Protein AF-A0A7S0IBB3-F1 (afdb_monomer_lite)

Secondary structure (DSSP, 8-state):
-------PPPS--TT-------TT----TTTT-SSHHHHHHHHHHHHHHHHHHHHTT-SSTT------SS-HHHHS----SS--S--

Organism: Micromonas pusilla (NCBI:txid38833)

Sequence (87 aa):
MDADGEEKPRVHSSKSRSVSVARRTSKSKGAGLRDESEKMRAQKLADKAQRKMNKRAKTGEADRVIITKMPKHLFSGKRGNGKTDRR

Radius of gyration: 32.89 Å; chains: 1; bounding box: 56×60×92 Å

pLDDT: mean 80.53, std 17.22, range [42.5, 96.62]

Structure (mmCIF, N/CA/C/O backbone):
data_AF-A0A7S0IBB3-F1
#
_entry.id   AF-A0A7S0IBB3-F1
#
loop_
_atom_site.group_PDB
_atom_site.id
_atom_site.type_symbol
_atom_site.label_atom_id
_atom_site.label_alt_id
_atom_site.label_comp_id
_atom_site.label_asym_id
_atom_site.label_entity_id
_atom_site.label_seq_id
_atom_site.pdbx_PDB_ins_code
_atom_site.Cartn_x
_atom_site.Cartn_y
_atom_site.Cartn_z
_atom_site.occupancy
_atom_site.B_iso_or_equiv
_atom_site.auth_seq_id
_atom_site.auth_comp_id
_atom_site.auth_asym_id
_atom_site.auth_atom_id
_atom_site.pdbx_PDB_model_num
ATOM 1 N N . MET A 1 1 ? 29.323 -49.317 -54.559 1.00 44.66 1 MET A N 1
ATOM 2 C CA . MET A 1 1 ? 28.473 -49.017 -55.719 1.00 44.66 1 MET A CA 1
ATOM 3 C C . MET A 1 1 ? 27.056 -49.333 -55.276 1.00 44.66 1 MET A C 1
ATOM 5 O O . MET A 1 1 ? 26.696 -50.498 -55.189 1.00 44.66 1 MET A O 1
ATOM 9 N N . ASP A 1 2 ? 26.409 -48.266 -54.804 1.00 42.50 2 ASP A N 1
ATOM 10 C CA . ASP A 1 2 ? 24.967 -47.979 -54.805 1.00 42.50 2 ASP A CA 1
ATOM 11 C C . ASP A 1 2 ? 24.022 -48.824 -53.932 1.00 42.50 2 ASP A C 1
ATOM 13 O O . ASP A 1 2 ? 23.545 -49.890 -54.309 1.00 42.50 2 ASP A O 1
ATOM 17 N N . ALA A 1 3 ? 23.695 -48.269 -52.761 1.00 47.69 3 ALA A N 1
ATOM 18 C CA . ALA A 1 3 ? 22.501 -48.597 -51.990 1.00 47.69 3 ALA A CA 1
ATOM 19 C C . ALA A 1 3 ? 21.708 -47.295 -51.780 1.00 47.69 3 ALA A C 1
ATOM 21 O O . ALA A 1 3 ? 21.896 -46.594 -50.786 1.00 47.69 3 ALA A O 1
ATOM 22 N N . ASP A 1 4 ? 20.864 -46.955 -52.754 1.00 50.31 4 ASP A N 1
ATOM 23 C CA . ASP A 1 4 ? 19.924 -45.837 -52.674 1.00 50.31 4 ASP A CA 1
ATOM 24 C C . ASP A 1 4 ? 18.720 -46.220 -51.805 1.00 50.31 4 ASP A C 1
ATOM 26 O O . ASP A 1 4 ? 17.899 -47.066 -52.166 1.00 50.31 4 ASP A O 1
ATOM 30 N N . GLY A 1 5 ? 18.605 -45.575 -50.646 1.00 52.72 5 GLY A N 1
ATOM 31 C CA . GLY A 1 5 ? 17.461 -45.679 -49.747 1.00 52.72 5 GLY A CA 1
ATOM 32 C C . GLY A 1 5 ? 17.140 -44.315 -49.150 1.00 52.72 5 GLY A C 1
ATOM 33 O O . GLY A 1 5 ? 17.534 -44.020 -48.027 1.00 52.72 5 GLY A O 1
ATOM 34 N N . GLU A 1 6 ? 16.447 -43.465 -49.907 1.00 56.69 6 GLU A N 1
ATOM 35 C CA . GLU A 1 6 ? 15.945 -42.182 -49.407 1.00 56.69 6 GLU A CA 1
ATOM 36 C C . GLU A 1 6 ? 14.833 -42.399 -48.361 1.00 56.69 6 GLU A C 1
ATOM 38 O O . GLU A 1 6 ? 13.713 -42.808 -48.688 1.00 56.69 6 GLU A O 1
ATOM 43 N N . GLU A 1 7 ? 15.100 -42.082 -47.092 1.00 59.00 7 GLU A N 1
ATOM 44 C CA . GLU A 1 7 ? 14.061 -42.001 -46.061 1.00 59.00 7 GLU A CA 1
ATOM 45 C C . GLU A 1 7 ? 13.201 -40.742 -46.259 1.00 59.00 7 GLU A C 1
ATOM 47 O O . GLU A 1 7 ? 13.589 -39.621 -45.926 1.00 59.00 7 GLU A O 1
ATOM 52 N N . LYS A 1 8 ? 11.986 -40.917 -46.786 1.00 61.50 8 LYS A N 1
ATOM 53 C CA . LYS A 1 8 ? 10.997 -39.835 -46.899 1.00 61.50 8 LYS A CA 1
ATOM 54 C C . LYS A 1 8 ? 10.334 -39.563 -45.536 1.00 61.50 8 LYS A C 1
ATOM 56 O O . LYS A 1 8 ? 9.807 -40.501 -44.927 1.00 61.50 8 LYS A O 1
ATOM 61 N N . PRO A 1 9 ? 10.262 -38.306 -45.053 1.00 58.84 9 PRO A N 1
ATOM 62 C CA . PRO A 1 9 ? 9.589 -37.993 -43.795 1.00 58.84 9 PRO A CA 1
ATOM 63 C C . PRO A 1 9 ? 8.077 -38.238 -43.907 1.00 58.84 9 PRO A C 1
ATOM 65 O O . PRO A 1 9 ? 7.401 -37.754 -44.815 1.00 58.84 9 PRO A O 1
ATOM 68 N N . ARG A 1 10 ? 7.531 -39.015 -42.965 1.00 58.81 10 ARG A N 1
ATOM 69 C CA . ARG A 1 10 ? 6.112 -39.405 -42.932 1.00 58.81 10 ARG A CA 1
ATOM 70 C C . ARG A 1 10 ? 5.234 -38.170 -42.681 1.00 58.81 10 ARG A C 1
ATOM 72 O O . ARG A 1 10 ? 5.310 -37.557 -41.621 1.00 58.81 10 ARG A O 1
ATOM 79 N N . VAL A 1 11 ? 4.363 -37.849 -43.638 1.00 59.72 11 VAL A N 1
ATOM 80 C CA . VAL A 1 11 ? 3.570 -36.599 -43.692 1.00 59.72 11 VAL A CA 1
ATOM 81 C C . VAL A 1 11 ? 2.372 -36.583 -42.724 1.00 59.72 11 VA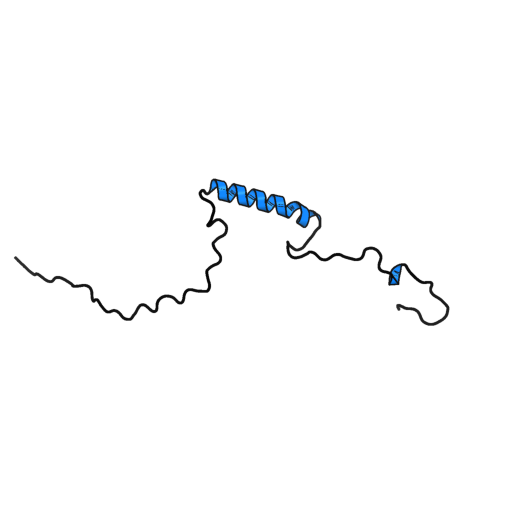L A C 1
ATOM 83 O O . VAL A 1 11 ? 1.750 -35.545 -42.519 1.00 59.72 11 VAL A O 1
ATOM 86 N N . HIS A 1 12 ? 2.053 -37.694 -42.051 1.00 57.03 12 HIS A N 1
ATOM 87 C CA . HIS A 1 12 ? 0.883 -37.773 -41.167 1.00 57.03 12 HIS A CA 1
ATOM 88 C C . HIS A 1 12 ? 1.203 -38.502 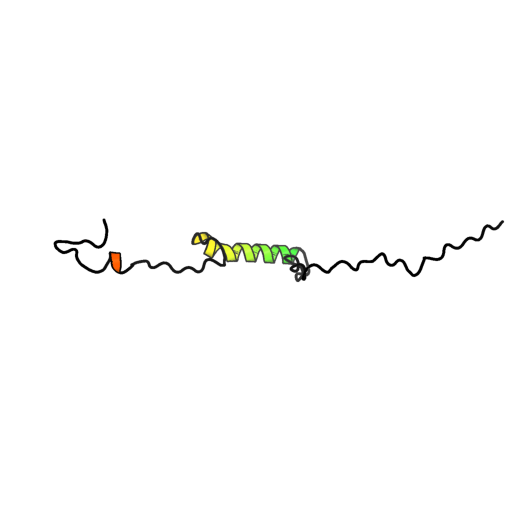-39.857 1.00 57.03 12 HIS A C 1
ATOM 90 O O . HIS A 1 12 ? 0.806 -39.644 -39.640 1.00 57.03 12 HIS A O 1
ATOM 96 N N . SER A 1 13 ? 1.920 -37.829 -38.954 1.00 55.69 13 SER A N 1
ATOM 97 C CA . SER A 1 13 ? 1.922 -38.200 -37.537 1.00 55.69 13 SER A CA 1
ATOM 98 C C . SER A 1 13 ? 0.825 -37.408 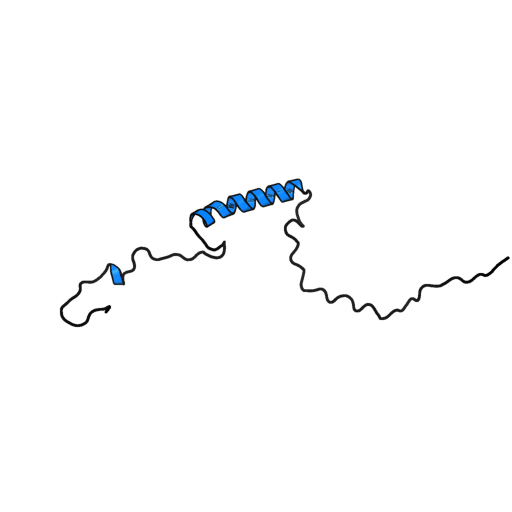-36.829 1.00 55.69 13 SER A C 1
ATOM 100 O O . SER A 1 13 ? 0.991 -36.232 -36.519 1.00 55.69 13 SER A O 1
ATOM 102 N N . SER A 1 14 ? -0.306 -38.049 -36.539 1.00 58.41 14 SER A N 1
ATOM 103 C CA . SER A 1 14 ? -1.406 -37.488 -35.738 1.00 58.41 14 SER A CA 1
ATOM 104 C C . SER A 1 14 ? -1.065 -37.356 -34.240 1.00 58.41 14 SER A C 1
ATOM 106 O O . SER A 1 14 ? -1.946 -37.401 -33.381 1.00 58.41 14 SER A O 1
ATOM 108 N N . LYS A 1 15 ? 0.220 -37.198 -33.888 1.00 57.84 15 LYS A N 1
ATOM 109 C CA . LYS A 1 15 ? 0.693 -37.107 -32.498 1.00 57.84 15 LYS A CA 1
ATOM 110 C C . LYS A 1 15 ? 0.951 -35.685 -31.999 1.00 57.84 15 LYS A C 1
ATOM 112 O O . LYS A 1 15 ? 1.329 -35.521 -30.842 1.00 57.84 15 LYS A O 1
ATOM 117 N N . SER A 1 16 ? 0.674 -34.650 -32.784 1.00 56.59 16 SER A N 1
ATOM 118 C CA . SER A 1 16 ? 0.563 -33.293 -32.251 1.00 56.59 16 SER A CA 1
ATOM 119 C C . SER A 1 16 ? -0.844 -33.079 -31.689 1.00 56.59 16 SER A C 1
ATOM 121 O O . SER A 1 16 ? -1.704 -32.459 -32.308 1.00 56.59 16 SER A O 1
ATOM 123 N N . ARG A 1 17 ? -1.083 -33.520 -30.443 1.00 52.34 17 ARG A N 1
ATOM 124 C CA . ARG A 1 17 ? -1.983 -32.731 -29.588 1.00 52.34 17 ARG A CA 1
ATOM 125 C C . ARG A 1 17 ? -1.311 -31.369 -29.485 1.00 52.34 17 ARG A C 1
ATOM 127 O O . ARG A 1 17 ? -0.385 -31.202 -28.698 1.00 52.34 17 ARG A O 1
ATOM 134 N N . SER A 1 18 ? -1.713 -30.446 -30.354 1.00 56.25 18 SER A N 1
ATOM 135 C CA . SER A 1 18 ? -1.377 -29.033 -30.273 1.00 56.25 18 SER A CA 1
ATOM 136 C C . SER A 1 18 ? -1.579 -28.632 -28.824 1.00 56.25 18 SER A C 1
ATOM 138 O O . SER A 1 18 ? -2.698 -28.715 -28.313 1.00 56.25 18 SER A O 1
ATOM 140 N N . VAL A 1 19 ? -0.460 -28.344 -28.161 1.00 56.69 19 VAL A N 1
ATOM 141 C CA . VAL A 1 19 ? -0.363 -27.973 -26.755 1.00 56.69 19 VAL A CA 1
ATOM 142 C C . VAL A 1 19 ? -1.554 -27.086 -26.442 1.00 56.69 19 VAL A C 1
ATOM 144 O O . VAL A 1 19 ? -1.702 -26.023 -27.040 1.00 56.69 19 VAL A O 1
ATOM 147 N N . SER A 1 20 ? -2.447 -27.559 -25.574 1.00 58.72 20 SER A N 1
ATOM 148 C CA . SER A 1 20 ? -3.525 -26.748 -25.028 1.00 58.72 20 SER A CA 1
ATOM 149 C C . SER A 1 20 ? -2.874 -25.473 -24.507 1.00 58.72 20 SER A C 1
ATOM 151 O O . SER A 1 20 ? -2.164 -25.530 -23.503 1.00 58.72 20 SER A O 1
ATOM 153 N N . VAL A 1 21 ? -3.016 -24.369 -25.247 1.00 56.19 21 VAL A N 1
ATOM 154 C CA . VAL A 1 21 ? -2.391 -23.087 -24.926 1.00 56.19 21 VAL A CA 1
ATOM 155 C C . VAL A 1 21 ? -2.956 -22.684 -23.577 1.00 56.19 21 VAL A C 1
ATOM 157 O O . VAL A 1 21 ? -4.086 -22.204 -23.476 1.00 56.19 21 VAL A O 1
ATOM 160 N N . ALA A 1 22 ? -2.192 -22.967 -22.521 1.00 58.44 22 ALA A N 1
ATOM 161 C CA . ALA A 1 22 ? -2.512 -22.542 -21.178 1.00 58.44 22 ALA A CA 1
ATOM 162 C C . ALA A 1 22 ? -2.797 -21.044 -21.260 1.00 58.44 22 ALA A C 1
ATOM 164 O O . ALA A 1 22 ? -1.991 -20.305 -21.830 1.00 58.44 22 ALA A O 1
ATOM 165 N N . ARG A 1 23 ? -3.990 -20.643 -20.790 1.00 56.44 23 ARG A N 1
ATOM 166 C CA . ARG A 1 23 ? -4.494 -19.262 -20.738 1.00 56.44 23 ARG A CA 1
ATOM 167 C C . ARG A 1 23 ? -3.326 -18.285 -20.689 1.00 56.44 23 ARG A C 1
ATOM 169 O O . ARG A 1 23 ? -2.693 -18.205 -19.644 1.00 56.44 23 ARG A O 1
ATOM 176 N N . ARG A 1 24 ? -3.049 -17.638 -21.834 1.00 57.81 24 ARG A N 1
ATOM 177 C CA . ARG A 1 24 ? -2.097 -16.533 -22.050 1.00 57.81 24 ARG A CA 1
ATOM 178 C C . ARG A 1 24 ? -1.184 -16.362 -20.845 1.00 57.81 24 ARG A C 1
ATOM 180 O O . ARG A 1 24 ? -1.535 -15.630 -19.919 1.00 57.81 24 ARG A O 1
ATOM 187 N N . THR A 1 25 ? -0.070 -17.090 -20.842 1.00 58.16 25 THR A N 1
ATOM 188 C CA . THR A 1 25 ? 0.989 -16.901 -19.853 1.00 58.16 25 THR A CA 1
ATOM 189 C C . THR A 1 25 ? 1.173 -15.399 -19.679 1.00 58.16 25 THR A C 1
ATOM 191 O O . THR A 1 25 ? 1.364 -14.668 -20.656 1.00 58.16 25 THR A O 1
ATOM 194 N N . SER A 1 26 ? 0.961 -14.899 -18.461 1.00 61.47 26 SER A N 1
ATOM 195 C CA . SER A 1 26 ? 1.175 -13.489 -18.157 1.00 61.47 26 SER A CA 1
ATOM 196 C C . SER A 1 26 ? 2.545 -13.129 -18.716 1.00 61.47 26 SER A C 1
ATOM 198 O O . SER A 1 26 ? 3.524 -13.772 -18.322 1.00 61.47 26 SER A O 1
ATOM 200 N N . LYS A 1 27 ? 2.607 -12.199 -19.683 1.00 66.12 27 LYS A N 1
ATOM 201 C CA . LYS A 1 27 ? 3.873 -11.762 -20.288 1.00 66.12 27 LYS A CA 1
ATOM 202 C C . LYS A 1 27 ? 4.888 -11.593 -19.160 1.00 66.12 27 LYS A C 1
ATOM 204 O O . LYS A 1 27 ? 4.580 -10.934 -18.164 1.00 66.12 27 LYS A O 1
ATOM 209 N N . SER A 1 28 ? 6.041 -12.251 -19.280 1.00 71.44 28 SER A N 1
ATOM 210 C CA . SER A 1 28 ? 7.058 -12.222 -18.230 1.00 71.44 28 SER A CA 1
ATOM 211 C C . SER A 1 28 ? 7.378 -10.770 -17.870 1.00 71.44 28 SER A C 1
ATOM 213 O O . SER A 1 28 ? 7.327 -9.879 -18.726 1.00 71.44 28 SER A O 1
ATOM 215 N N . LYS A 1 29 ? 7.658 -10.503 -16.588 1.00 68.75 29 LYS A N 1
ATOM 216 C CA . LYS A 1 29 ? 8.023 -9.154 -16.136 1.00 68.75 29 LYS A CA 1
ATOM 217 C C . LYS A 1 29 ? 9.217 -8.679 -16.972 1.00 68.75 29 LYS A C 1
ATOM 219 O O . LYS A 1 29 ? 10.307 -9.227 -16.856 1.00 68.75 29 LYS A O 1
ATOM 224 N N . GLY A 1 30 ? 8.989 -7.694 -17.840 1.00 74.69 30 GLY A N 1
ATOM 225 C CA . GLY A 1 30 ? 10.010 -7.175 -18.752 1.00 74.69 30 GLY A CA 1
ATOM 226 C C . GLY A 1 30 ? 9.926 -7.627 -20.213 1.00 74.69 30 GLY A C 1
ATOM 227 O O . GLY A 1 30 ? 10.782 -7.221 -20.988 1.00 74.69 30 GLY A O 1
ATOM 228 N N . ALA A 1 31 ? 8.909 -8.391 -20.626 1.00 77.81 31 ALA A N 1
ATOM 229 C CA . ALA A 1 31 ? 8.719 -8.808 -22.025 1.00 77.81 31 ALA A CA 1
ATOM 230 C C . ALA A 1 31 ? 8.481 -7.646 -23.016 1.00 77.81 31 ALA A C 1
ATOM 232 O O . ALA A 1 31 ? 8.483 -7.864 -24.222 1.00 77.81 31 ALA A O 1
ATOM 233 N N . GLY A 1 32 ? 8.229 -6.432 -22.516 1.00 84.62 32 GLY A N 1
ATOM 234 C CA . GLY A 1 32 ? 8.080 -5.212 -23.319 1.00 84.62 32 GLY A CA 1
ATOM 235 C C . GLY A 1 32 ? 9.276 -4.258 -23.253 1.00 84.62 32 GLY A C 1
ATOM 236 O O . GLY A 1 32 ? 9.169 -3.153 -23.768 1.00 84.62 32 GLY A O 1
ATOM 237 N N . LEU A 1 33 ? 10.369 -4.639 -22.585 1.00 87.50 33 LEU A N 1
ATOM 238 C CA . LEU A 1 33 ? 11.575 -3.816 -22.468 1.00 87.50 33 LEU A CA 1
ATOM 239 C C . LEU A 1 33 ? 12.646 -4.368 -23.403 1.00 87.50 33 LEU A C 1
ATOM 241 O O . LEU A 1 33 ? 12.814 -5.587 -23.486 1.00 87.50 33 LEU A O 1
ATOM 245 N N . ARG A 1 34 ? 13.341 -3.466 -24.104 1.00 86.75 34 ARG A N 1
ATOM 246 C CA . ARG A 1 34 ? 14.240 -3.822 -25.204 1.00 86.75 34 ARG A CA 1
ATOM 247 C C . ARG A 1 34 ? 15.492 -4.513 -24.683 1.00 86.75 34 ARG A C 1
ATOM 249 O O . ARG A 1 34 ? 15.804 -5.626 -25.092 1.00 86.75 34 ARG A O 1
ATOM 256 N N . ASP A 1 35 ? 16.137 -3.866 -23.717 1.00 90.31 35 ASP A N 1
ATOM 257 C CA . ASP A 1 35 ? 17.452 -4.249 -23.209 1.00 90.31 35 ASP A CA 1
ATOM 258 C C . ASP A 1 35 ? 17.401 -4.602 -21.713 1.00 90.31 35 ASP A C 1
ATOM 260 O O . ASP A 1 35 ? 16.524 -4.173 -20.956 1.00 90.31 35 ASP A O 1
ATOM 264 N N . GLU A 1 36 ? 18.385 -5.362 -21.235 1.00 88.19 36 GLU A N 1
ATOM 265 C CA . GLU A 1 36 ? 18.503 -5.709 -19.811 1.00 88.19 36 GLU A CA 1
ATOM 266 C C . GLU A 1 36 ? 18.744 -4.483 -18.922 1.00 88.19 36 GLU A C 1
ATOM 268 O O . GLU A 1 36 ? 18.250 -4.407 -17.794 1.00 88.19 36 GLU A O 1
ATOM 273 N N . SER A 1 37 ? 19.430 -3.471 -19.456 1.00 91.62 37 SER A N 1
ATOM 274 C CA . SER A 1 37 ? 19.636 -2.188 -18.784 1.00 91.62 37 SER A CA 1
ATOM 275 C C . SER A 1 37 ? 18.310 -1.470 -18.498 1.00 91.62 37 SER A C 1
ATOM 277 O O . SER A 1 37 ? 18.137 -0.867 -17.436 1.00 91.62 37 SER A O 1
ATOM 279 N N . GLU A 1 38 ? 17.338 -1.561 -19.408 1.00 91.81 38 GLU A N 1
ATOM 280 C CA . GLU A 1 38 ? 15.988 -1.034 -19.216 1.00 91.81 38 GLU A CA 1
ATOM 281 C C . GLU A 1 38 ? 15.225 -1.838 -18.164 1.00 91.81 38 GLU A C 1
ATOM 283 O O . GLU A 1 38 ? 14.600 -1.241 -17.285 1.00 91.81 38 GLU A O 1
ATOM 288 N N . LYS A 1 39 ? 15.342 -3.173 -18.178 1.00 90.44 39 LYS A N 1
ATOM 289 C CA . LYS A 1 39 ? 14.746 -4.049 -17.152 1.00 90.44 39 LYS A CA 1
ATOM 290 C C . LYS A 1 39 ? 15.239 -3.693 -15.750 1.00 90.44 39 LYS A C 1
ATOM 292 O O . LYS A 1 39 ? 14.422 -3.511 -14.847 1.00 90.44 39 LYS A O 1
ATOM 297 N N . MET A 1 40 ? 16.546 -3.497 -15.579 1.00 92.00 40 MET A N 1
ATOM 298 C CA . MET A 1 40 ? 17.123 -3.074 -14.299 1.00 92.00 40 MET A CA 1
ATOM 299 C C . MET A 1 40 ? 16.660 -1.674 -13.878 1.00 92.00 40 MET A C 1
ATOM 301 O O . MET A 1 40 ? 16.373 -1.442 -12.701 1.00 92.00 40 MET A O 1
ATOM 305 N N . ARG A 1 41 ? 16.563 -0.721 -14.817 1.00 93.69 41 ARG A N 1
ATOM 306 C CA . ARG A 1 41 ? 16.033 0.624 -14.527 1.00 93.69 41 ARG A CA 1
ATOM 307 C C . ARG A 1 41 ? 14.573 0.567 -14.073 1.00 93.69 41 ARG A C 1
ATOM 309 O O . ARG A 1 41 ? 14.225 1.221 -13.090 1.00 93.69 41 ARG A O 1
ATOM 316 N N . ALA A 1 42 ? 13.748 -0.240 -14.736 1.00 92.88 42 ALA A N 1
ATOM 317 C CA . ALA A 1 42 ? 12.344 -0.420 -14.385 1.00 92.88 42 ALA A CA 1
ATOM 318 C C . ALA A 1 42 ? 12.164 -1.080 -13.009 1.00 92.88 42 ALA A C 1
ATOM 320 O O . ALA A 1 42 ? 11.352 -0.606 -12.218 1.00 92.88 42 ALA A O 1
ATOM 321 N N . GLN A 1 43 ? 12.961 -2.103 -12.681 1.00 92.12 43 GLN A N 1
ATOM 322 C CA . GLN A 1 43 ? 12.959 -2.715 -11.345 1.00 92.12 43 GLN A CA 1
ATOM 323 C C . GLN A 1 43 ? 13.321 -1.694 -10.257 1.00 92.12 43 GLN A C 1
ATOM 325 O O . GLN A 1 43 ? 12.562 -1.510 -9.310 1.00 92.12 43 GLN A O 1
ATOM 330 N N . LYS A 1 44 ? 14.400 -0.920 -10.450 1.00 95.56 44 LYS A N 1
ATOM 331 C CA . LYS A 1 44 ? 14.789 0.149 -9.510 1.00 95.56 44 LYS A CA 1
ATOM 332 C C . LYS A 1 44 ? 13.686 1.194 -9.316 1.00 95.56 44 LYS A C 1
ATOM 334 O O . LYS A 1 44 ? 13.542 1.741 -8.221 1.00 95.56 44 LYS A O 1
ATOM 339 N N . LEU A 1 45 ? 12.937 1.523 -10.371 1.00 95.00 45 LEU A N 1
ATOM 340 C CA . LEU A 1 45 ? 11.813 2.457 -10.289 1.00 95.00 45 LEU A CA 1
ATOM 341 C C . LEU A 1 45 ? 10.638 1.852 -9.506 1.00 95.00 45 LEU A C 1
ATOM 343 O O . LEU A 1 45 ? 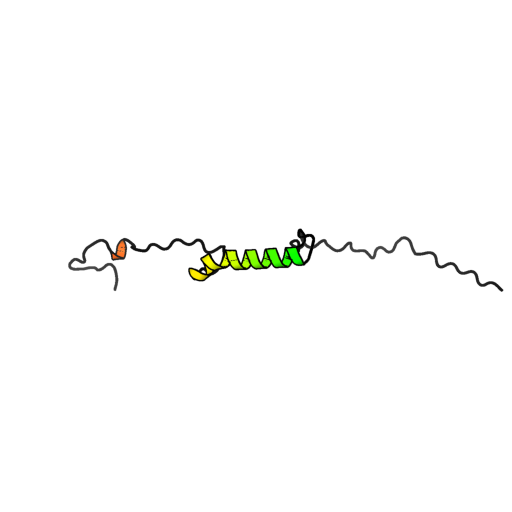10.063 2.538 -8.660 1.00 95.00 45 LEU A O 1
ATOM 347 N N . ALA A 1 46 ? 10.327 0.575 -9.741 1.00 93.19 46 ALA A N 1
ATOM 348 C CA . ALA A 1 46 ? 9.290 -0.155 -9.018 1.00 93.19 46 ALA A CA 1
ATOM 349 C C . ALA A 1 46 ? 9.591 -0.221 -7.511 1.00 93.19 46 ALA A C 1
ATOM 351 O O . ALA A 1 46 ? 8.741 0.152 -6.700 1.00 93.19 46 ALA A O 1
ATOM 352 N N . ASP A 1 47 ? 10.825 -0.563 -7.131 1.00 94.44 47 ASP A N 1
ATOM 353 C CA . ASP A 1 47 ? 11.245 -0.610 -5.725 1.00 94.44 47 ASP A CA 1
ATOM 354 C C . ASP A 1 47 ? 11.130 0.766 -5.060 1.00 94.44 47 ASP A C 1
ATOM 356 O O . ASP A 1 47 ? 10.657 0.896 -3.930 1.00 94.44 47 ASP A O 1
ATOM 360 N N . LYS A 1 48 ? 11.527 1.833 -5.771 1.00 96.62 48 LYS A N 1
ATOM 361 C CA . LYS A 1 48 ? 11.376 3.215 -5.290 1.00 96.62 48 LYS A CA 1
ATOM 362 C C . LYS A 1 48 ? 9.908 3.592 -5.085 1.00 96.62 48 LYS A C 1
ATOM 364 O O . LYS A 1 48 ? 9.604 4.257 -4.092 1.00 96.62 48 LYS A O 1
ATOM 369 N N . ALA A 1 49 ? 9.013 3.175 -5.978 1.00 94.12 49 ALA A N 1
ATOM 370 C CA . ALA A 1 49 ? 7.583 3.453 -5.868 1.00 94.12 49 ALA A CA 1
ATOM 371 C C . ALA A 1 49 ? 6.960 2.784 -4.628 1.00 94.12 49 ALA A C 1
ATOM 373 O O . ALA A 1 49 ? 6.176 3.415 -3.914 1.00 94.12 49 ALA A O 1
ATOM 374 N N . GLN A 1 50 ? 7.378 1.555 -4.307 1.00 95.56 50 GLN A N 1
ATOM 375 C CA . GLN A 1 50 ? 6.878 0.804 -3.149 1.00 95.56 50 GLN A CA 1
ATOM 376 C C . GLN A 1 50 ? 7.285 1.413 -1.795 1.00 95.56 50 GLN A C 1
ATOM 378 O O . GLN A 1 50 ? 6.564 1.267 -0.807 1.00 95.56 50 GLN A O 1
ATOM 383 N N . ARG A 1 51 ? 8.380 2.186 -1.723 1.00 95.75 51 ARG A N 1
ATOM 384 C CA . ARG A 1 51 ? 8.892 2.753 -0.454 1.00 95.75 51 ARG A CA 1
ATOM 385 C C . ARG A 1 51 ? 7.856 3.546 0.340 1.00 95.75 51 ARG A C 1
ATOM 387 O O . ARG A 1 51 ? 7.829 3.453 1.563 1.00 95.75 51 ARG A O 1
ATOM 394 N N . LYS A 1 52 ? 7.003 4.338 -0.322 1.00 95.12 52 LYS A N 1
ATOM 395 C CA . LYS A 1 52 ? 5.995 5.170 0.371 1.00 95.12 52 LYS A CA 1
ATOM 396 C C . LYS A 1 52 ? 4.944 4.323 1.092 1.00 95.12 52 LYS A C 1
ATOM 398 O O . LYS A 1 52 ? 4.476 4.705 2.161 1.00 95.12 52 LYS A O 1
ATOM 403 N N . MET A 1 53 ? 4.573 3.201 0.489 1.00 95.12 53 MET A N 1
ATOM 404 C CA . MET A 1 53 ? 3.608 2.242 1.016 1.00 95.12 53 MET A CA 1
ATOM 405 C C . MET A 1 53 ? 4.225 1.427 2.153 1.00 95.12 53 MET A C 1
ATOM 407 O O . MET A 1 53 ? 3.650 1.371 3.237 1.00 95.12 53 MET A O 1
ATOM 411 N N . ASN A 1 54 ? 5.450 0.936 1.955 1.00 95.25 54 ASN A N 1
ATOM 412 C CA . ASN A 1 54 ? 6.192 0.190 2.973 1.00 95.25 54 ASN A CA 1
ATOM 413 C C . ASN A 1 54 ? 6.488 1.058 4.205 1.00 95.25 54 ASN A C 1
ATOM 415 O O . ASN A 1 54 ? 6.357 0.593 5.331 1.00 95.25 54 ASN A O 1
ATOM 419 N N . LYS A 1 55 ? 6.774 2.358 4.018 1.00 96.62 55 LYS A N 1
ATOM 420 C CA . LYS A 1 55 ? 6.916 3.319 5.127 1.00 96.62 55 LYS A CA 1
ATOM 421 C C . LYS A 1 55 ? 5.640 3.442 5.971 1.00 96.62 55 LYS A C 1
ATOM 423 O O . LYS A 1 55 ? 5.721 3.741 7.155 1.00 96.62 55 LYS A O 1
ATOM 428 N N . ARG A 1 56 ? 4.466 3.236 5.369 1.00 94.50 56 ARG A N 1
ATOM 429 C CA . ARG A 1 56 ? 3.164 3.226 6.058 1.00 94.50 56 ARG A CA 1
ATOM 430 C C . ARG A 1 56 ? 2.759 1.827 6.541 1.00 94.50 56 ARG A C 1
ATOM 432 O O . ARG A 1 56 ? 1.610 1.662 6.933 1.00 94.50 56 ARG A O 1
ATOM 439 N N . ALA A 1 57 ? 3.669 0.849 6.481 1.00 95.19 57 ALA A N 1
ATOM 440 C CA . ALA A 1 57 ? 3.450 -0.549 6.856 1.00 95.19 57 ALA A CA 1
ATOM 441 C C . ALA A 1 57 ? 2.227 -1.195 6.177 1.00 95.19 57 ALA A C 1
ATOM 443 O O . ALA A 1 57 ? 1.530 -2.019 6.761 1.00 95.19 57 ALA A O 1
ATOM 444 N N . LYS A 1 58 ? 1.951 -0.799 4.934 1.00 95.38 58 LYS A N 1
ATOM 445 C CA . LYS A 1 58 ? 0.878 -1.379 4.125 1.00 95.38 58 LYS A CA 1
ATOM 446 C C . LYS A 1 58 ? 1.299 -2.752 3.607 1.00 95.38 58 LYS A C 1
ATOM 448 O O . LYS A 1 58 ? 2.435 -2.911 3.168 1.00 95.38 58 LYS A O 1
ATOM 453 N N . THR A 1 59 ? 0.384 -3.721 3.624 1.00 94.00 59 THR A N 1
ATOM 454 C CA . THR A 1 59 ? 0.676 -5.107 3.205 1.00 94.00 59 THR A CA 1
ATOM 455 C C . THR A 1 59 ? 1.029 -5.207 1.718 1.00 94.00 59 THR A C 1
ATOM 457 O O . THR A 1 59 ? 1.833 -6.045 1.323 1.00 94.00 59 THR A O 1
ATOM 460 N N . GLY A 1 60 ? 0.442 -4.347 0.885 1.00 93.25 60 GLY A N 1
ATOM 461 C CA . GLY A 1 60 ? 0.704 -4.290 -0.548 1.00 93.25 60 GLY A CA 1
ATOM 462 C C . GLY A 1 60 ? -0.152 -3.233 -1.232 1.00 93.25 60 GLY A C 1
ATOM 463 O O . GLY A 1 60 ? -0.878 -2.482 -0.582 1.00 93.25 60 GLY A O 1
ATOM 464 N N . GLU A 1 61 ? -0.093 -3.184 -2.561 1.00 92.06 61 GLU A N 1
ATOM 465 C CA . GLU A 1 61 ? -0.792 -2.159 -3.351 1.00 92.06 61 GLU A CA 1
ATOM 466 C C . GLU A 1 61 ? -2.316 -2.232 -3.266 1.00 92.06 61 GLU A C 1
ATOM 468 O O . GLU A 1 61 ? -3.000 -1.217 -3.408 1.00 92.06 61 GLU A O 1
ATOM 473 N N . ALA A 1 62 ? -2.842 -3.417 -2.963 1.00 95.44 62 ALA A N 1
ATOM 474 C CA . ALA A 1 62 ? -4.262 -3.628 -2.745 1.00 95.44 62 ALA A CA 1
ATOM 475 C C . ALA A 1 62 ? -4.755 -3.061 -1.399 1.00 95.44 62 ALA A C 1
ATOM 477 O O . ALA A 1 62 ? -5.947 -2.775 -1.268 1.00 95.44 62 ALA A O 1
ATOM 478 N N . ASP A 1 63 ? -3.872 -2.860 -0.412 1.00 95.06 63 ASP A N 1
ATOM 479 C CA . ASP A 1 63 ? -4.250 -2.338 0.905 1.00 95.06 63 ASP A CA 1
ATOM 480 C C . ASP A 1 63 ? -4.487 -0.822 0.845 1.00 95.06 63 ASP A C 1
ATOM 482 O O . ASP A 1 63 ? -3.619 0.017 1.113 1.00 95.06 63 ASP A O 1
ATOM 486 N N . ARG A 1 64 ? -5.731 -0.483 0.510 1.00 93.31 64 ARG A N 1
ATOM 487 C CA . ARG A 1 64 ? -6.256 0.885 0.466 1.00 93.31 64 ARG A CA 1
ATOM 488 C C . ARG A 1 64 ? -7.263 1.163 1.587 1.00 93.31 64 ARG A C 1
ATOM 490 O O . ARG A 1 64 ? -8.070 2.080 1.467 1.00 93.31 64 ARG A O 1
ATOM 497 N N . VAL A 1 65 ? -7.222 0.391 2.678 1.00 95.56 65 VAL A N 1
ATOM 498 C CA . VAL A 1 65 ? -8.158 0.548 3.804 1.00 95.56 65 VAL A CA 1
ATOM 499 C C . VAL A 1 65 ? -7.905 1.871 4.532 1.00 95.56 65 VAL A C 1
ATOM 501 O O . VAL A 1 65 ? -6.762 2.194 4.886 1.00 95.56 65 VAL A O 1
ATOM 504 N N . ILE A 1 66 ? -8.987 2.619 4.767 1.00 94.38 66 ILE A N 1
ATOM 505 C CA . ILE A 1 66 ? -9.008 3.874 5.525 1.00 94.38 66 ILE A CA 1
ATOM 506 C C . ILE A 1 66 ? -9.564 3.580 6.918 1.00 94.38 66 ILE A C 1
ATOM 508 O O . ILE A 1 66 ? -10.733 3.236 7.070 1.00 94.38 66 ILE A O 1
ATOM 512 N N . ILE A 1 67 ? -8.721 3.723 7.938 1.00 94.31 67 ILE A N 1
ATOM 513 C CA . ILE A 1 67 ? -9.100 3.471 9.332 1.00 94.31 67 ILE A CA 1
ATOM 514 C C . ILE A 1 67 ? -9.671 4.751 9.946 1.00 94.31 67 ILE A C 1
ATOM 516 O O . ILE A 1 67 ? -9.115 5.842 9.785 1.00 94.31 67 ILE A O 1
ATOM 520 N N . THR A 1 68 ? -10.762 4.619 10.698 1.00 95.56 68 THR A N 1
ATOM 521 C CA . THR A 1 68 ? -11.334 5.721 11.474 1.00 95.56 68 THR A CA 1
ATOM 522 C C . THR A 1 68 ? -10.459 6.024 12.687 1.00 95.56 68 THR A C 1
ATOM 524 O O . THR A 1 68 ? -10.378 5.214 13.608 1.00 95.56 68 THR A O 1
ATOM 527 N N . LYS A 1 69 ? -9.834 7.205 12.718 1.00 93.62 69 LYS A N 1
ATOM 528 C CA . LYS A 1 69 ? -8.991 7.630 13.851 1.00 93.62 69 LYS A CA 1
ATOM 529 C C . LYS A 1 69 ? -9.794 7.877 15.132 1.00 93.62 69 LYS A C 1
ATOM 531 O O . LYS A 1 69 ? -9.340 7.525 16.212 1.00 93.62 69 LYS A O 1
ATOM 536 N N . MET A 1 70 ? -10.976 8.480 15.006 1.00 94.56 70 MET A N 1
ATOM 537 C CA . MET A 1 70 ? -11.840 8.838 16.135 1.00 94.56 70 MET A CA 1
ATOM 538 C C . MET A 1 70 ? -13.230 8.225 15.956 1.00 94.56 70 MET A C 1
ATOM 540 O O . MET A 1 70 ? -14.133 8.883 15.437 1.00 94.56 70 MET A O 1
ATOM 544 N N . PRO A 1 71 ? -13.431 6.948 16.322 1.00 95.56 71 PRO A N 1
ATOM 545 C CA . PRO A 1 71 ? -14.738 6.327 16.191 1.00 95.56 71 PRO A CA 1
ATOM 546 C C . PRO A 1 71 ? -15.723 6.879 17.233 1.00 95.56 71 PRO A C 1
ATOM 548 O O . PRO A 1 71 ? -15.421 6.982 18.422 1.00 95.56 71 PRO A O 1
ATOM 551 N N . LYS A 1 72 ? -16.943 7.197 16.787 1.00 95.12 72 LYS A N 1
ATOM 552 C CA . LYS A 1 72 ? -17.972 7.881 17.591 1.00 95.12 72 LYS A CA 1
ATOM 553 C C . LYS A 1 72 ? -18.242 7.218 18.944 1.00 95.12 72 LYS A C 1
ATOM 555 O O . LYS A 1 72 ? -18.294 7.906 19.949 1.00 95.12 72 LYS A O 1
ATOM 560 N N . HIS A 1 73 ? -18.368 5.895 18.980 1.00 92.44 73 HIS A N 1
ATOM 561 C CA . HIS A 1 73 ? -18.693 5.138 20.194 1.00 92.44 73 HIS A CA 1
ATOM 562 C C . HIS A 1 73 ? -17.581 5.151 21.268 1.00 92.44 73 HIS A C 1
ATOM 564 O O . HIS A 1 73 ? -17.796 4.638 22.362 1.00 92.44 73 HIS A O 1
ATOM 570 N N . LEU A 1 74 ? -16.385 5.679 20.965 1.00 93.00 74 LEU A N 1
ATOM 571 C CA . LEU A 1 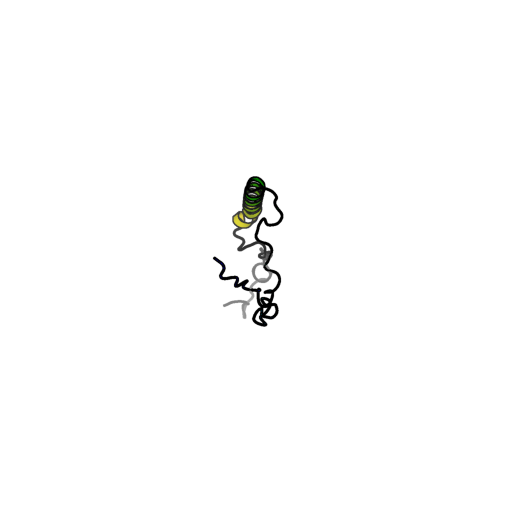74 ? -15.333 5.966 21.954 1.00 93.00 74 LEU A CA 1
ATOM 572 C C . LEU A 1 74 ? -15.367 7.416 22.454 1.00 93.00 74 LEU A C 1
ATOM 574 O O . LEU A 1 74 ? -15.007 7.664 23.598 1.00 93.00 74 LEU A O 1
ATOM 578 N N . PHE A 1 75 ? -15.753 8.363 21.595 1.00 92.81 75 PHE A N 1
ATOM 579 C CA . PHE A 1 75 ? -15.564 9.804 21.825 1.00 92.81 75 PHE A CA 1
ATOM 580 C C . PHE A 1 75 ? -16.872 10.592 21.978 1.00 92.81 75 PHE A C 1
ATOM 582 O O . PHE A 1 75 ? -16.850 11.812 22.110 1.00 92.81 75 PHE A O 1
ATOM 589 N N . SER A 1 76 ? -18.018 9.919 21.930 1.00 93.56 76 SER A N 1
ATOM 590 C CA . SER A 1 76 ? -19.344 10.523 22.026 1.00 93.56 76 SER A CA 1
ATOM 591 C C . SER A 1 76 ? -20.157 9.836 23.116 1.00 93.56 76 SER A C 1
ATOM 593 O O . SER A 1 76 ? -20.058 8.625 23.296 1.00 93.56 76 SER A O 1
ATOM 595 N N . GLY A 1 77 ? -20.989 10.618 23.803 1.00 90.38 77 GLY A N 1
ATOM 596 C CA . GLY A 1 77 ? -21.820 10.151 24.909 1.00 90.38 77 GLY A CA 1
ATOM 597 C C . GLY A 1 77 ? -21.127 10.249 26.270 1.00 90.38 77 GLY A C 1
ATOM 598 O O . GLY A 1 77 ? -19.913 10.412 26.376 1.00 90.38 77 GLY A O 1
ATOM 599 N N . LYS A 1 78 ? -21.930 10.183 27.332 1.00 90.94 78 LYS A N 1
ATOM 600 C CA . LYS A 1 78 ? -21.475 10.081 28.723 1.00 90.94 78 LYS A CA 1
ATOM 601 C C . LYS A 1 78 ? -22.117 8.845 29.339 1.00 90.94 78 LYS A C 1
ATOM 603 O O . LYS A 1 78 ? -23.265 8.537 29.029 1.00 90.94 78 LYS A O 1
ATOM 608 N N . ARG A 1 79 ? -21.392 8.153 30.219 1.00 90.69 79 ARG A N 1
ATOM 609 C CA . ARG A 1 79 ? -21.950 7.021 30.969 1.00 90.69 79 ARG A CA 1
ATOM 610 C C . ARG A 1 79 ? -22.890 7.548 32.053 1.00 90.69 79 ARG A C 1
ATOM 612 O O . ARG A 1 79 ? -22.478 8.380 32.857 1.00 90.69 79 ARG A O 1
ATOM 619 N N . GLY A 1 80 ? -24.137 7.088 32.032 1.00 90.44 80 GLY A N 1
ATOM 620 C CA . GLY A 1 80 ? -25.128 7.345 33.077 1.00 90.44 80 GLY A CA 1
ATOM 621 C C . GLY A 1 80 ? -25.178 6.221 34.115 1.00 90.44 80 GLY A C 1
ATOM 622 O O . GLY A 1 80 ? -24.396 5.272 34.057 1.00 90.44 80 GLY A O 1
ATOM 623 N N . ASN A 1 81 ? -26.129 6.309 35.045 1.00 92.19 81 ASN A N 1
ATOM 624 C CA . ASN A 1 81 ? -26.413 5.223 35.983 1.00 92.19 81 ASN A CA 1
ATOM 625 C C . ASN A 1 81 ? -27.201 4.107 35.277 1.00 92.19 81 ASN A C 1
ATOM 627 O O . ASN A 1 81 ? -28.191 4.384 34.601 1.00 92.19 81 ASN A O 1
ATOM 631 N N . GLY A 1 82 ? -26.790 2.847 35.452 1.00 91.56 82 GLY A N 1
ATOM 632 C CA . GLY A 1 82 ? -27.452 1.679 34.861 1.00 91.56 82 GLY A CA 1
ATOM 633 C C . GLY A 1 82 ? -26.598 0.962 33.812 1.00 91.56 82 GLY A C 1
ATOM 634 O O . GLY A 1 82 ? -25.423 0.685 34.049 1.00 91.56 82 GLY A O 1
ATOM 635 N N . LYS A 1 83 ? -27.205 0.602 32.670 1.00 91.50 83 LYS A N 1
ATOM 636 C CA . LYS A 1 83 ? -26.537 -0.166 31.604 1.00 91.50 83 LYS A CA 1
ATOM 637 C C . LYS A 1 83 ? -25.424 0.654 30.940 1.00 91.50 83 LYS A C 1
ATOM 639 O O . LYS A 1 83 ? -25.588 1.840 30.676 1.00 91.50 83 LYS A O 1
ATOM 644 N N . THR A 1 84 ? -24.315 -0.014 30.643 1.00 92.19 84 THR A N 1
ATOM 645 C CA . THR A 1 84 ? -23.136 0.538 29.960 1.00 92.19 84 THR A CA 1
ATOM 646 C C . THR A 1 84 ? -22.964 -0.123 28.590 1.00 92.19 84 THR A C 1
ATOM 648 O O . THR A 1 84 ? -23.355 -1.275 28.407 1.00 92.19 84 THR A O 1
ATOM 651 N N . ASP A 1 85 ? -22.374 0.597 27.633 1.00 89.31 85 ASP A N 1
ATOM 652 C CA . ASP A 1 85 ? -22.190 0.130 26.250 1.00 89.31 85 ASP A CA 1
ATOM 653 C C . ASP A 1 85 ? -21.176 -1.017 26.128 1.00 89.31 85 ASP A C 1
ATOM 655 O O . ASP A 1 85 ? -21.207 -1.790 25.171 1.00 89.31 85 ASP A O 1
ATOM 659 N N . ARG A 1 86 ? -20.233 -1.113 27.071 1.00 89.81 86 ARG A N 1
ATOM 660 C CA . ARG A 1 86 ? -19.187 -2.144 27.104 1.00 89.81 86 ARG A CA 1
ATOM 661 C C . ARG A 1 86 ? -18.963 -2.627 28.529 1.00 89.81 86 ARG A C 1
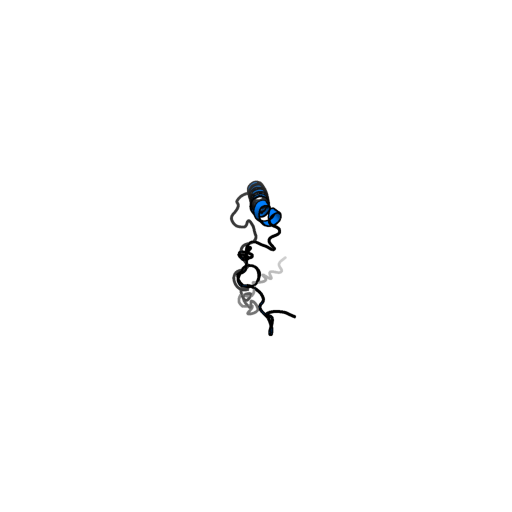ATOM 663 O O . ARG A 1 86 ? -19.275 -1.902 29.475 1.00 89.81 86 ARG A O 1
ATOM 670 N N . ARG A 1 87 ? -18.456 -3.854 28.622 1.00 85.00 87 ARG A N 1
ATOM 671 C CA . ARG A 1 87 ? -18.215 -4.593 29.862 1.00 85.00 87 ARG A CA 1
ATOM 672 C C . ARG A 1 87 ? -17.091 -3.986 30.692 1.00 85.00 87 ARG A C 1
ATOM 674 O O . ARG A 1 87 ? -16.092 -3.553 30.076 1.00 85.00 87 ARG A O 1
#

Foldseek 3Di:
DDDDDDDDPDPDDPPPPPPPPDPPDPCPQCVVPDDVVVSVVVVVVVVVVCVVCVVVVHPDPPRPDDDDPDDCLVVDDDDDPDDDPDD